Protein AF-A0A151MMA0-F1 (afdb_monomer)

Structure (mmCIF, N/CA/C/O backbone):
data_AF-A0A151MMA0-F1
#
_entry.id   AF-A0A151MMA0-F1
#
loop_
_atom_site.group_PDB
_atom_site.id
_atom_site.type_symbol
_atom_site.label_atom_id
_atom_site.label_alt_id
_atom_site.label_comp_id
_atom_site.label_asym_id
_atom_site.label_entity_id
_atom_site.label_seq_id
_atom_site.pdbx_PDB_ins_code
_atom_site.Cartn_x
_atom_site.Cartn_y
_atom_site.Cartn_z
_atom_site.occupancy
_atom_site.B_iso_or_equiv
_atom_site.auth_seq_id
_atom_site.auth_comp_id
_atom_site.auth_asym_id
_atom_site.auth_atom_id
_atom_site.pdbx_PDB_model_num
ATOM 1 N N . MET A 1 1 ? 30.740 -5.652 -0.700 1.00 44.31 1 MET A N 1
ATOM 2 C CA . MET A 1 1 ? 30.799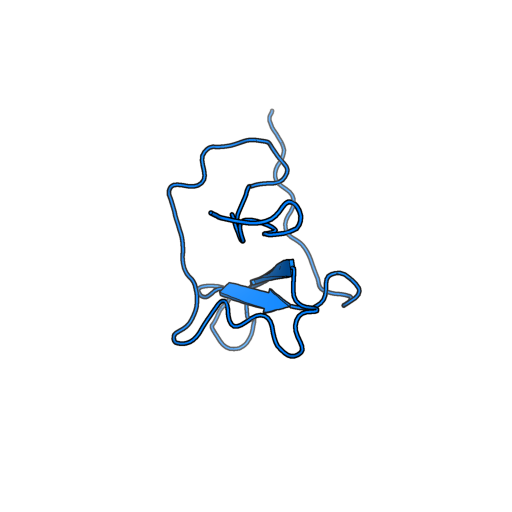 -4.200 -0.435 1.00 44.31 1 MET A CA 1
ATOM 3 C C . MET A 1 1 ? 29.537 -3.607 -1.045 1.00 44.31 1 MET A C 1
ATOM 5 O O . MET A 1 1 ? 29.440 -3.612 -2.262 1.00 44.31 1 MET A O 1
ATOM 9 N N . LEU A 1 2 ? 28.535 -3.257 -0.234 1.00 51.41 2 LEU A N 1
ATOM 10 C CA . LEU A 1 2 ? 27.253 -2.715 -0.714 1.00 51.41 2 LEU A CA 1
ATOM 11 C C . LEU A 1 2 ? 27.293 -1.182 -0.601 1.00 51.41 2 LEU A C 1
ATOM 13 O O . LEU A 1 2 ? 27.804 -0.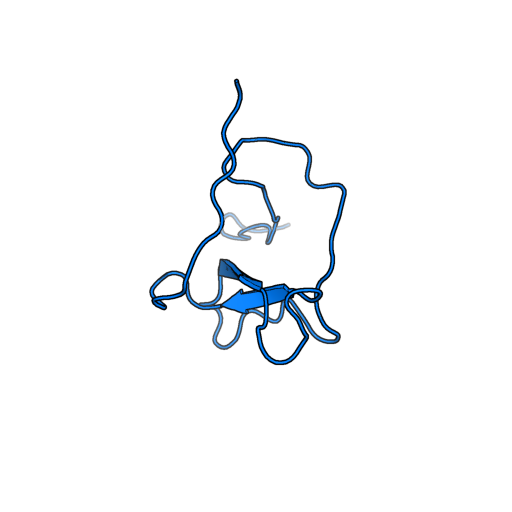659 0.389 1.00 51.41 2 LEU A O 1
ATOM 17 N N . GLY A 1 3 ? 26.857 -0.481 -1.650 1.00 44.88 3 GLY A N 1
ATOM 18 C CA . GLY A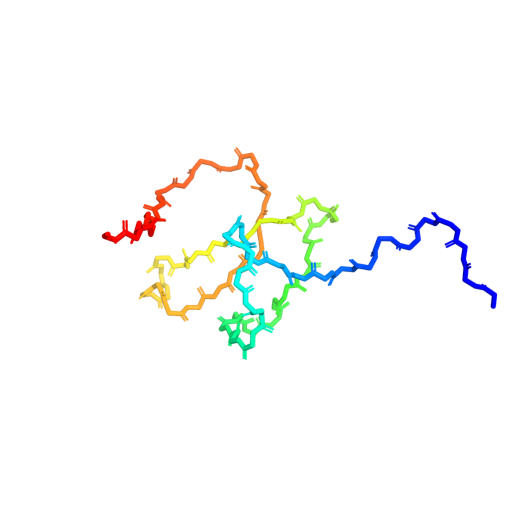 1 3 ? 26.983 0.974 -1.790 1.00 44.88 3 GLY A CA 1
ATOM 19 C C . GLY A 1 3 ? 25.876 1.779 -1.082 1.00 44.88 3 GLY A C 1
ATOM 20 O O . GLY A 1 3 ? 24.830 1.229 -0.748 1.00 44.88 3 GLY A O 1
ATOM 21 N N . PRO A 1 4 ? 26.073 3.098 -0.893 1.00 61.12 4 PRO A N 1
ATOM 22 C CA . PRO A 1 4 ? 25.250 3.977 -0.042 1.00 61.12 4 PRO A CA 1
ATOM 23 C C . PRO A 1 4 ? 23.831 4.304 -0.557 1.00 61.12 4 PRO A C 1
ATOM 25 O O . PRO A 1 4 ? 23.181 5.188 -0.008 1.00 61.12 4 PRO A O 1
ATOM 28 N N . TRP A 1 5 ? 23.334 3.605 -1.583 1.00 53.50 5 TRP A N 1
ATOM 29 C CA . TRP A 1 5 ? 22.031 3.872 -2.215 1.00 53.50 5 TRP A CA 1
ATOM 30 C C . TRP A 1 5 ? 21.138 2.636 -2.365 1.00 53.50 5 TRP A C 1
ATOM 32 O O . TRP A 1 5 ? 20.147 2.681 -3.095 1.00 53.50 5 TRP A O 1
ATOM 42 N N . GLU A 1 6 ? 21.442 1.529 -1.683 1.00 51.09 6 GLU A N 1
ATOM 43 C CA . GLU A 1 6 ? 20.466 0.446 -1.563 1.00 51.09 6 GLU A CA 1
ATOM 44 C C . GLU A 1 6 ? 19.327 0.893 -0.642 1.00 51.09 6 GLU A C 1
ATOM 46 O O . GLU A 1 6 ? 19.373 0.723 0.576 1.00 51.09 6 GLU A O 1
ATOM 51 N N . TRP A 1 7 ? 18.276 1.475 -1.225 1.00 59.19 7 TRP A N 1
ATOM 52 C CA . TRP A 1 7 ? 16.979 1.549 -0.567 1.00 59.19 7 TRP A CA 1
ATOM 53 C C . TRP A 1 7 ? 16.548 0.117 -0.269 1.00 59.19 7 TRP A C 1
ATOM 55 O O . TRP A 1 7 ? 16.058 -0.596 -1.145 1.00 59.19 7 TRP A O 1
ATOM 65 N N . THR A 1 8 ? 16.755 -0.339 0.964 1.00 61.56 8 THR A N 1
ATOM 66 C CA . THR A 1 8 ? 16.190 -1.605 1.414 1.00 61.56 8 THR A CA 1
ATOM 67 C C . THR A 1 8 ? 14.678 -1.507 1.215 1.00 61.56 8 THR A C 1
ATOM 69 O O . THR A 1 8 ? 14.033 -0.705 1.893 1.00 61.56 8 THR A O 1
ATOM 72 N N . ARG A 1 9 ? 14.117 -2.266 0.260 1.00 74.31 9 ARG A N 1
ATOM 73 C CA . ARG A 1 9 ? 12.673 -2.329 -0.045 1.00 74.31 9 ARG A CA 1
ATOM 74 C C . ARG A 1 9 ? 11.924 -3.002 1.108 1.00 74.31 9 ARG A C 1
ATOM 76 O O . ARG A 1 9 ? 11.450 -4.132 1.003 1.00 74.31 9 ARG A O 1
ATOM 83 N N . LYS A 1 10 ? 11.884 -2.327 2.252 1.00 89.25 10 LYS A N 1
ATOM 84 C CA . LYS A 1 10 ? 11.284 -2.812 3.486 1.00 89.25 10 LYS A CA 1
ATOM 85 C C . LYS A 1 10 ? 9.938 -2.131 3.684 1.00 89.25 10 LYS A C 1
ATOM 87 O O . LYS A 1 10 ? 9.870 -0.919 3.843 1.00 89.25 10 LYS A O 1
ATOM 92 N N . TRP A 1 11 ? 8.881 -2.934 3.701 1.00 93.38 11 TRP A N 1
ATOM 93 C CA . TRP A 1 11 ? 7.529 -2.470 3.988 1.00 93.38 11 TRP A CA 1
ATOM 94 C C . TRP A 1 11 ? 7.348 -2.192 5.481 1.00 93.38 11 TRP A C 1
ATOM 96 O O . TRP A 1 11 ? 7.801 -2.965 6.329 1.00 93.38 11 TRP A O 1
ATOM 106 N N . THR A 1 12 ? 6.676 -1.086 5.790 1.00 95.69 12 THR A N 1
ATOM 107 C CA . THR A 1 12 ? 6.353 -0.643 7.151 1.00 95.69 12 THR A CA 1
ATOM 108 C C . THR A 1 12 ? 4.947 -0.058 7.181 1.00 95.69 12 THR A C 1
ATOM 110 O O . THR A 1 12 ? 4.541 0.612 6.231 1.00 95.69 12 THR A O 1
ATOM 113 N N . TRP A 1 13 ? 4.220 -0.265 8.278 1.00 96.12 13 TRP A N 1
ATOM 114 C CA . TRP A 1 13 ? 2.938 0.400 8.500 1.00 96.12 13 TRP A CA 1
ATOM 115 C C . TRP A 1 13 ? 3.139 1.859 8.914 1.00 96.12 13 TRP A C 1
ATOM 117 O O . TRP A 1 13 ? 4.083 2.187 9.632 1.00 96.12 13 TRP A O 1
ATOM 127 N N . THR A 1 14 ? 2.235 2.737 8.481 1.00 95.06 14 THR A N 1
ATOM 128 C CA . THR A 1 14 ? 2.285 4.180 8.776 1.00 95.06 14 THR A CA 1
ATOM 129 C C . THR A 1 14 ? 2.042 4.505 10.249 1.00 95.06 14 THR A C 1
ATOM 131 O O . THR A 1 14 ? 2.458 5.562 10.712 1.00 95.06 14 THR A O 1
ATOM 134 N N . ASP A 1 15 ? 1.406 3.598 10.993 1.00 95.06 15 ASP A N 1
ATOM 135 C CA . ASP A 1 15 ? 1.168 3.720 12.435 1.00 95.06 15 ASP A CA 1
ATOM 136 C C . ASP A 1 15 ? 2.318 3.165 13.297 1.00 95.06 15 ASP A C 1
ATOM 138 O O . ASP A 1 15 ? 2.220 3.151 14.521 1.00 95.06 15 ASP A O 1
ATOM 142 N N . GLY A 1 16 ? 3.401 2.683 12.675 1.00 94.75 16 GLY A N 1
ATOM 143 C CA . GLY A 1 16 ? 4.552 2.105 13.371 1.00 94.75 16 GLY A CA 1
ATOM 144 C C . GLY A 1 16 ? 4.327 0.695 13.928 1.00 94.75 16 GLY A C 1
ATOM 145 O O . GLY A 1 16 ? 5.214 0.163 14.598 1.00 94.75 16 GLY A O 1
ATOM 146 N N . SER A 1 17 ? 3.180 0.062 13.660 1.00 95.56 17 SER A N 1
ATOM 147 C CA . SER A 1 17 ? 2.936 -1.322 14.069 1.00 95.56 17 SER A CA 1
ATOM 148 C C . SER A 1 17 ? 3.871 -2.317 13.366 1.00 95.56 17 SER A C 1
ATOM 150 O O . SER A 1 17 ? 4.453 -2.053 12.309 1.00 95.56 17 SER A O 1
ATOM 152 N N . ILE A 1 18 ? 4.037 -3.496 13.973 1.00 96.56 18 ILE A N 1
ATOM 153 C CA . ILE A 1 18 ? 4.945 -4.532 13.470 1.00 96.56 18 ILE A CA 1
ATOM 154 C C . ILE A 1 18 ? 4.438 -5.063 12.121 1.00 96.56 18 ILE A C 1
ATOM 156 O O . ILE A 1 18 ? 3.307 -5.529 12.001 1.00 96.56 18 ILE A O 1
ATOM 160 N N . TYR A 1 19 ? 5.309 -5.070 11.112 1.00 95.50 19 TYR A N 1
ATOM 161 C CA . TYR A 1 19 ? 5.041 -5.706 9.822 1.00 95.50 19 TYR A CA 1
ATOM 162 C C . TYR A 1 19 ? 5.246 -7.230 9.916 1.00 95.50 19 TYR A C 1
ATOM 164 O O . TYR A 1 19 ? 6.323 -7.748 9.620 1.00 95.50 19 TYR A O 1
ATOM 172 N N . ASN A 1 20 ? 4.225 -7.954 10.384 1.00 96.62 20 ASN A N 1
ATOM 173 C CA . ASN A 1 20 ? 4.238 -9.420 10.533 1.00 96.62 20 ASN A CA 1
ATOM 174 C C . ASN A 1 20 ? 3.166 -10.150 9.702 1.00 96.62 20 ASN A C 1
ATOM 176 O O . ASN A 1 20 ? 3.182 -11.377 9.633 1.00 96.62 20 ASN A O 1
ATOM 180 N N . TYR A 1 21 ? 2.265 -9.413 9.053 1.00 96.12 21 TYR A N 1
ATOM 181 C CA . TYR A 1 21 ? 1.237 -9.943 8.163 1.00 96.12 21 TYR A CA 1
ATOM 182 C C . TYR A 1 21 ? 1.405 -9.370 6.757 1.00 96.12 21 TYR A C 1
ATOM 184 O O . TYR A 1 21 ? 1.765 -8.204 6.593 1.00 96.12 21 TYR A O 1
ATOM 192 N N . LYS A 1 22 ? 1.140 -10.202 5.747 1.00 95.81 22 LYS A N 1
ATOM 193 C CA . LYS A 1 22 ? 1.178 -9.821 4.335 1.00 95.81 22 LYS A CA 1
ATOM 194 C C . LYS A 1 22 ? 0.158 -10.618 3.530 1.00 95.81 22 LYS A C 1
ATOM 196 O O . LYS A 1 22 ? 0.061 -11.829 3.716 1.00 95.81 22 LYS A O 1
ATOM 201 N N . ALA A 1 23 ? -0.537 -9.948 2.616 1.00 97.56 23 ALA A N 1
ATOM 202 C CA . ALA A 1 23 ? -1.489 -10.566 1.691 1.00 97.56 23 ALA A CA 1
ATOM 203 C C . ALA A 1 23 ? -1.284 -10.078 0.247 1.00 97.56 23 ALA A C 1
ATOM 205 O O . ALA A 1 23 ? -2.237 -9.798 -0.472 1.00 97.56 23 ALA A O 1
ATOM 206 N N . TRP A 1 24 ? -0.027 -9.942 -0.181 1.00 97.94 24 TRP A N 1
ATOM 207 C CA . TRP A 1 24 ? 0.309 -9.616 -1.569 1.00 97.94 24 TRP A CA 1
ATOM 208 C C . TRP A 1 24 ? -0.317 -10.612 -2.542 1.00 97.94 24 TRP A C 1
ATOM 210 O O . TRP A 1 24 ? -0.243 -11.825 -2.326 1.00 97.94 24 TRP A O 1
ATOM 220 N N . ARG A 1 25 ? -0.893 -10.105 -3.636 1.00 98.00 25 ARG A N 1
ATOM 221 C CA . ARG A 1 25 ? -1.308 -10.964 -4.748 1.00 98.00 25 ARG A CA 1
ATOM 222 C C . ARG A 1 25 ? -0.078 -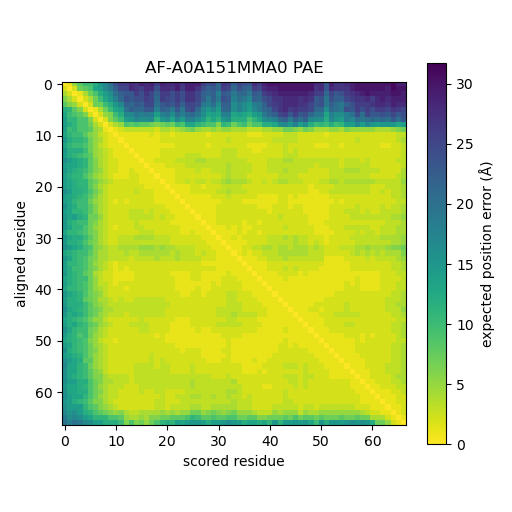11.657 -5.359 1.00 98.00 25 ARG A C 1
ATOM 224 O O . ARG A 1 25 ? 1.029 -11.117 -5.275 1.00 98.00 25 ARG A O 1
ATOM 231 N N . PRO A 1 26 ? -0.243 -12.808 -6.032 1.00 97.81 26 PRO A N 1
ATOM 232 C CA . PRO A 1 26 ? 0.860 -13.456 -6.735 1.00 97.81 26 PRO A CA 1
ATOM 233 C C . PRO A 1 26 ? 1.577 -12.489 -7.687 1.00 97.81 26 PRO A C 1
ATOM 235 O O . PRO A 1 26 ? 0.937 -11.842 -8.515 1.00 97.81 26 PRO A O 1
ATOM 238 N N . GLY A 1 27 ? 2.901 -12.403 -7.554 1.00 96.38 27 GLY A N 1
ATOM 239 C CA . GLY A 1 27 ? 3.748 -11.508 -8.345 1.00 96.38 27 GLY A CA 1
ATOM 240 C C . GLY A 1 27 ? 4.023 -10.144 -7.711 1.00 96.38 27 GLY A C 1
ATOM 241 O O . GLY A 1 27 ? 4.898 -9.458 -8.217 1.00 96.38 27 GLY A O 1
ATOM 242 N N . GLN A 1 28 ? 3.358 -9.782 -6.607 1.00 97.06 28 GLN A N 1
ATOM 243 C CA . GLN A 1 28 ? 3.590 -8.514 -5.913 1.00 97.06 28 GLN A CA 1
ATOM 244 C C . GLN A 1 28 ? 4.371 -8.674 -4.597 1.00 97.06 28 GLN A C 1
ATOM 246 O O . GLN A 1 28 ? 4.307 -9.736 -3.964 1.00 97.06 28 GLN A O 1
ATOM 251 N N . PRO A 1 29 ? 5.094 -7.631 -4.150 1.00 95.75 29 PRO A N 1
ATOM 252 C CA . PRO A 1 29 ? 5.290 -6.344 -4.825 1.00 95.75 29 PRO A CA 1
ATOM 253 C C . PRO A 1 29 ? 6.354 -6.401 -5.938 1.00 95.75 29 PRO A C 1
ATOM 255 O O . PRO A 1 29 ? 7.436 -6.955 -5.724 1.00 95.75 29 PRO A O 1
ATOM 258 N N . ASP A 1 30 ? 6.064 -5.827 -7.103 1.00 95.25 30 ASP A N 1
ATOM 259 C CA . ASP A 1 30 ? 6.914 -5.830 -8.304 1.00 95.25 30 ASP A CA 1
ATOM 260 C C . ASP A 1 30 ? 7.593 -4.476 -8.544 1.00 95.25 30 ASP A C 1
ATOM 262 O O . ASP A 1 30 ? 8.646 -4.406 -9.190 1.00 95.25 30 ASP A O 1
ATOM 266 N N . SER A 1 31 ? 7.079 -3.421 -7.915 1.00 93.62 31 SER A N 1
ATOM 267 C CA . SER A 1 31 ? 7.486 -2.044 -8.106 1.00 93.62 31 SER A CA 1
ATOM 268 C C . SER A 1 31 ? 7.521 -1.679 -9.588 1.00 93.62 31 SER A C 1
ATOM 270 O O . SER A 1 31 ? 8.593 -1.388 -10.131 1.00 93.62 31 SER A O 1
ATOM 272 N N . TRP A 1 32 ? 6.370 -1.719 -10.260 1.00 93.06 32 TRP A N 1
ATOM 273 C CA . TRP A 1 32 ? 6.264 -1.453 -11.692 1.00 93.06 32 TRP A CA 1
ATOM 274 C C . TRP A 1 32 ? 6.916 -0.107 -12.058 1.00 93.06 32 TRP A C 1
ATOM 276 O O . TRP A 1 32 ? 6.690 0.924 -11.419 1.00 93.06 32 TRP A O 1
ATOM 286 N N . TYR A 1 33 ? 7.820 -0.121 -13.046 1.00 91.88 33 TYR A N 1
ATOM 287 C CA . TYR A 1 33 ? 8.706 1.003 -13.419 1.00 91.88 33 TYR A CA 1
ATOM 288 C C . TYR A 1 33 ? 9.546 1.619 -12.279 1.00 91.88 33 TYR A C 1
ATOM 290 O O . TYR A 1 33 ? 10.115 2.697 -12.440 1.00 91.88 33 TYR A O 1
ATOM 298 N N . GLY A 1 34 ? 9.655 0.948 -11.133 1.00 91.62 34 GLY A N 1
ATOM 299 C CA . GLY A 1 34 ? 10.374 1.422 -9.955 1.00 91.62 34 GLY A CA 1
ATOM 300 C C . GLY A 1 34 ? 9.694 2.577 -9.218 1.00 91.62 34 GLY A C 1
ATOM 301 O O . GLY A 1 34 ? 10.375 3.259 -8.459 1.00 91.62 34 GLY A O 1
ATOM 302 N N . VAL A 1 35 ? 8.395 2.822 -9.444 1.00 94.00 35 VAL A N 1
ATOM 303 C CA . VAL A 1 35 ? 7.669 3.987 -8.887 1.00 94.00 35 VAL A CA 1
ATOM 304 C C . VAL A 1 35 ? 6.544 3.623 -7.916 1.00 94.00 35 VAL A C 1
ATOM 306 O O . VAL A 1 35 ? 5.866 4.509 -7.387 1.00 94.00 35 VAL A O 1
ATOM 309 N N . GLU A 1 36 ? 6.315 2.332 -7.690 1.00 95.19 36 GLU A N 1
ATOM 310 C CA . GLU A 1 36 ? 5.249 1.844 -6.819 1.00 95.19 36 GLU A CA 1
ATOM 311 C C . GLU A 1 36 ? 5.795 1.555 -5.422 1.00 95.19 36 GLU A C 1
ATOM 313 O O . GLU A 1 36 ? 6.691 0.726 -5.230 1.00 95.19 36 GLU A O 1
ATOM 318 N N . HIS A 1 37 ? 5.306 2.328 -4.451 1.00 94.69 37 HIS A N 1
ATOM 319 C CA . HIS A 1 37 ? 5.836 2.377 -3.083 1.00 94.69 37 HIS A CA 1
ATOM 320 C C . HIS A 1 37 ? 4.733 2.445 -2.015 1.00 94.69 37 HIS A C 1
ATOM 322 O O . HIS A 1 37 ? 5.034 2.519 -0.826 1.00 94.69 37 HIS A O 1
ATOM 328 N N . CYS A 1 38 ? 3.462 2.426 -2.423 1.00 96.38 38 CYS A N 1
ATOM 329 C CA . CYS A 1 38 ? 2.311 2.412 -1.527 1.00 96.38 38 CYS A CA 1
ATOM 330 C C . CYS A 1 38 ? 1.491 1.149 -1.771 1.00 96.38 38 CYS A C 1
ATOM 332 O O . CYS A 1 38 ? 1.339 0.738 -2.912 1.00 96.38 38 CYS A O 1
ATOM 334 N N . ALA A 1 39 ? 0.957 0.540 -0.715 1.00 97.25 39 ALA A N 1
ATOM 335 C CA . ALA A 1 39 ? 0.095 -0.629 -0.844 1.00 97.25 39 ALA A CA 1
ATOM 336 C C . ALA A 1 39 ? -1.365 -0.208 -1.074 1.00 97.25 39 ALA A C 1
ATOM 338 O O . ALA A 1 39 ? -1.853 0.731 -0.444 1.00 97.25 39 ALA A O 1
ATOM 339 N N . GLU A 1 40 ? -2.077 -0.938 -1.925 1.00 98.12 40 GLU A N 1
ATOM 340 C CA . GLU A 1 40 ? -3.520 -0.812 -2.129 1.00 98.12 40 GLU A CA 1
ATOM 341 C C . GLU A 1 40 ? -4.221 -2.170 -2.010 1.00 98.12 40 GLU A C 1
ATOM 343 O O . GLU A 1 40 ? -3.618 -3.222 -2.228 1.00 98.12 40 GLU A O 1
ATOM 348 N N . LEU A 1 41 ? -5.518 -2.136 -1.694 1.00 98.12 41 LEU A N 1
ATOM 349 C CA . LEU A 1 41 ? -6.397 -3.304 -1.740 1.00 98.12 41 LEU A CA 1
ATOM 350 C C . LEU A 1 41 ? -7.140 -3.337 -3.074 1.00 98.12 41 LEU A C 1
ATOM 352 O O . LEU A 1 41 ? -7.724 -2.339 -3.500 1.00 98.12 41 LEU A O 1
ATOM 356 N N . LEU A 1 42 ? -7.176 -4.503 -3.711 1.00 96.69 42 LEU A N 1
ATOM 357 C CA . LEU A 1 42 ? -7.776 -4.648 -5.033 1.00 96.69 42 LEU A CA 1
ATOM 358 C C . LEU A 1 42 ? -9.280 -4.947 -4.950 1.00 96.69 42 LEU A C 1
ATOM 360 O O . LEU A 1 42 ? -9.689 -6.034 -4.540 1.00 96.69 42 LEU A O 1
ATOM 364 N N . ALA A 1 43 ? -10.114 -4.012 -5.414 1.00 96.50 43 ALA A N 1
ATOM 365 C CA . ALA A 1 43 ? -11.576 -4.155 -5.397 1.00 96.50 43 ALA A CA 1
ATOM 366 C C . ALA A 1 43 ? -12.070 -5.392 -6.170 1.00 96.50 43 ALA A C 1
ATOM 368 O O . ALA A 1 43 ? -12.903 -6.147 -5.676 1.00 96.50 43 ALA A O 1
ATOM 369 N N . TYR A 1 44 ? -11.499 -5.664 -7.348 1.00 96.38 44 TYR A N 1
ATOM 370 C CA . TYR A 1 44 ? -11.855 -6.831 -8.168 1.00 96.38 44 TYR A CA 1
ATOM 371 C C . TYR A 1 44 ? -11.394 -8.175 -7.567 1.00 96.38 44 TYR A C 1
ATOM 373 O O . TYR A 1 44 ? -11.798 -9.231 -8.045 1.00 96.38 44 TYR A O 1
ATOM 381 N N . ARG A 1 45 ? -10.564 -8.140 -6.514 1.00 96.94 45 ARG A N 1
ATOM 382 C CA . ARG A 1 45 ? -10.167 -9.291 -5.680 1.00 96.94 45 ARG A CA 1
ATOM 383 C C . ARG A 1 45 ? -10.943 -9.336 -4.355 1.00 96.94 45 ARG A C 1
ATOM 385 O O . ARG A 1 45 ? -10.531 -10.017 -3.421 1.00 96.94 45 ARG A O 1
ATOM 392 N N . GLY A 1 46 ? -12.017 -8.554 -4.222 1.00 97.75 46 GLY A N 1
ATOM 393 C CA . GLY A 1 46 ? -12.806 -8.472 -2.992 1.00 97.75 46 GLY A CA 1
ATOM 394 C C . GLY A 1 46 ? -12.058 -7.854 -1.806 1.00 97.75 46 GLY A C 1
ATOM 395 O O . GLY A 1 46 ? -12.394 -8.160 -0.667 1.00 97.75 46 GLY A O 1
ATOM 396 N N . TYR A 1 47 ? -11.046 -7.014 -2.059 1.00 97.56 47 TYR A N 1
ATOM 397 C CA . TYR A 1 47 ? -10.213 -6.353 -1.041 1.00 97.56 47 TYR A CA 1
ATOM 398 C C . TYR A 1 47 ? -9.390 -7.301 -0.148 1.00 97.56 47 TYR A C 1
ATOM 400 O O . TYR A 1 47 ? -8.942 -6.905 0.926 1.00 97.56 47 TYR A O 1
ATOM 408 N N . GLN A 1 48 ? -9.171 -8.544 -0.588 1.00 97.75 48 GLN A N 1
ATOM 409 C CA . GLN A 1 48 ? -8.435 -9.563 0.175 1.00 97.75 48 GLN A CA 1
ATOM 410 C C . GLN A 1 48 ? -6.939 -9.616 -0.165 1.00 97.75 48 GLN A C 1
ATOM 412 O O . GLN A 1 48 ? -6.149 -10.131 0.621 1.00 97.75 48 GLN A O 1
ATOM 417 N N . GLU A 1 49 ? -6.549 -9.079 -1.324 1.00 98.19 49 GLU A N 1
ATOM 418 C CA . GLU A 1 49 ? -5.182 -9.132 -1.846 1.00 98.19 49 GLU A CA 1
ATOM 419 C C . GLU A 1 49 ? -4.606 -7.727 -2.062 1.00 98.19 49 GLU A C 1
ATOM 421 O O . GLU A 1 49 ? -5.332 -6.786 -2.409 1.00 98.19 49 GLU A O 1
ATOM 426 N N . TRP A 1 50 ? -3.291 -7.601 -1.870 1.00 98.19 50 TRP A N 1
ATOM 427 C CA . TRP A 1 50 ? -2.554 -6.341 -1.952 1.00 98.19 50 TRP A CA 1
ATOM 428 C C . TRP A 1 50 ? -1.792 -6.210 -3.271 1.00 98.19 50 TRP A C 1
ATOM 430 O O . TRP A 1 50 ? -1.298 -7.197 -3.825 1.00 98.19 50 TRP A O 1
ATOM 440 N N . ASN A 1 51 ? -1.654 -4.972 -3.728 1.00 98.19 51 ASN A N 1
ATOM 441 C CA . ASN A 1 51 ? -0.806 -4.554 -4.840 1.00 98.19 51 ASN A CA 1
ATOM 442 C C . ASN A 1 51 ? 0.040 -3.363 -4.382 1.00 98.19 51 ASN A C 1
ATOM 444 O O . ASN A 1 51 ? -0.462 -2.537 -3.619 1.00 98.19 51 ASN A O 1
ATOM 448 N N . ASP A 1 52 ? 1.310 -3.275 -4.770 1.00 97.56 52 ASP A N 1
ATOM 449 C CA . ASP A 1 52 ? 2.019 -2.006 -4.671 1.00 97.56 52 ASP A CA 1
ATOM 450 C C . ASP A 1 52 ? 1.628 -1.149 -5.865 1.00 97.56 52 ASP A C 1
ATOM 452 O O . ASP A 1 52 ? 1.403 -1.636 -6.964 1.00 97.56 52 ASP A O 1
ATOM 456 N N . ASN A 1 53 ? 1.437 0.136 -5.615 1.00 97.25 53 ASN A N 1
ATOM 457 C CA . ASN A 1 53 ? 1.010 1.084 -6.620 1.00 97.25 53 ASN A CA 1
ATOM 458 C C . ASN A 1 53 ? 1.717 2.425 -6.405 1.00 97.25 53 ASN A C 1
ATOM 460 O O . ASN A 1 53 ? 2.328 2.703 -5.359 1.00 97.25 53 ASN A O 1
ATOM 464 N N . ASN A 1 54 ? 1.645 3.286 -7.413 1.00 96.81 54 ASN A N 1
ATOM 465 C CA . ASN A 1 54 ? 2.155 4.639 -7.330 1.00 96.81 54 ASN A CA 1
ATOM 466 C C . ASN A 1 54 ? 1.386 5.413 -6.250 1.00 96.81 54 ASN A C 1
ATOM 468 O O . ASN A 1 54 ? 0.169 5.572 -6.328 1.00 96.81 54 ASN A O 1
ATOM 472 N N . CYS A 1 55 ? 2.105 5.962 -5.272 1.00 96.12 55 CYS A N 1
ATOM 473 C CA . CYS A 1 55 ? 1.522 6.709 -4.155 1.00 96.12 55 CYS A CA 1
ATOM 474 C C . CYS A 1 55 ? 0.702 7.945 -4.568 1.00 96.12 55 CYS A C 1
ATOM 476 O O . CYS A 1 55 ? -0.030 8.496 -3.750 1.00 96.12 55 CYS A O 1
ATOM 478 N N . ARG A 1 56 ? 0.837 8.423 -5.812 1.00 96.81 56 ARG A N 1
ATOM 479 C CA . ARG A 1 56 ? 0.061 9.555 -6.344 1.00 96.81 56 ARG A CA 1
ATOM 480 C C . ARG A 1 56 ? -1.317 9.152 -6.865 1.00 96.81 56 ARG A C 1
ATOM 482 O O . ARG A 1 56 ? -2.119 10.037 -7.170 1.00 96.81 56 ARG A O 1
ATOM 489 N N . ASN A 1 57 ? -1.595 7.856 -6.986 1.00 96.62 57 ASN A N 1
ATOM 490 C CA . ASN A 1 57 ? -2.895 7.380 -7.431 1.00 96.62 57 ASN A CA 1
ATOM 491 C C . ASN A 1 57 ? -3.966 7.675 -6.377 1.00 96.62 57 ASN A C 1
ATOM 493 O O . ASN A 1 57 ? -3.752 7.539 -5.173 1.00 96.62 57 ASN A O 1
ATOM 497 N N . LYS A 1 58 ? -5.135 8.119 -6.846 1.00 97.38 58 LYS A N 1
ATOM 498 C CA . LYS A 1 58 ? -6.265 8.476 -5.987 1.00 97.38 58 LYS A CA 1
ATOM 499 C C . LYS A 1 58 ? -7.165 7.262 -5.800 1.00 97.38 58 LYS A C 1
ATOM 501 O O . LYS A 1 58 ? -7.939 6.936 -6.694 1.00 97.38 58 LYS A O 1
ATOM 506 N N . ASN A 1 59 ? -7.092 6.660 -4.620 1.00 96.06 59 ASN A N 1
ATOM 507 C CA . ASN A 1 59 ? -7.932 5.539 -4.215 1.00 96.06 59 ASN A CA 1
ATOM 508 C C . ASN A 1 59 ? -8.810 5.913 -3.015 1.00 96.06 59 ASN A C 1
ATOM 510 O O . ASN A 1 59 ? -8.501 6.833 -2.255 1.00 96.06 59 ASN A O 1
ATOM 514 N N . SER A 1 60 ? -9.890 5.159 -2.814 1.00 96.31 60 SER A N 1
ATOM 515 C CA . SER A 1 60 ? -10.552 5.097 -1.509 1.00 96.31 60 SER A CA 1
ATOM 516 C C . SER A 1 60 ? -9.593 4.517 -0.464 1.00 96.31 60 SER A C 1
ATOM 518 O O . SER A 1 60 ? -8.718 3.717 -0.796 1.00 96.31 60 SER A O 1
ATOM 520 N N . PHE A 1 61 ? -9.757 4.905 0.800 1.00 95.81 61 PHE A N 1
ATOM 521 C CA . PHE A 1 61 ? -8.858 4.510 1.884 1.00 95.81 61 PHE A CA 1
ATOM 522 C C . PHE A 1 61 ? -9.626 4.024 3.113 1.00 95.81 61 PHE A C 1
ATOM 524 O O . PHE A 1 61 ? -10.791 4.363 3.316 1.00 95.81 61 PHE A O 1
ATOM 531 N N . ILE A 1 62 ? -8.945 3.223 3.931 1.00 95.75 62 ILE A N 1
ATOM 532 C CA . ILE A 1 62 ? -9.437 2.734 5.219 1.00 95.75 62 ILE A CA 1
ATOM 533 C C . ILE A 1 62 ? -8.684 3.483 6.316 1.00 95.75 62 ILE A C 1
ATOM 535 O O . ILE A 1 62 ? -7.455 3.550 6.293 1.00 95.75 62 ILE A O 1
ATOM 539 N N . CYS A 1 63 ? -9.414 4.030 7.285 1.00 96.12 63 CYS A N 1
ATOM 540 C CA . CYS A 1 63 ? -8.826 4.623 8.479 1.00 96.12 63 CYS A CA 1
ATOM 541 C C . CYS A 1 63 ? -8.794 3.613 9.621 1.00 96.12 63 CYS A C 1
ATOM 543 O O . CYS A 1 63 ? -9.753 2.879 9.852 1.00 96.12 63 CYS A O 1
ATOM 545 N N . LYS A 1 64 ? -7.708 3.647 10.387 1.00 94.19 64 LYS A N 1
ATOM 546 C CA . LYS A 1 64 ? -7.606 3.030 11.705 1.00 94.19 64 LYS A CA 1
ATOM 547 C C . LYS A 1 64 ? -7.448 4.155 12.718 1.00 94.19 64 LYS A C 1
ATOM 549 O O . LYS A 1 64 ? -6.649 5.061 12.500 1.00 94.19 64 LYS A O 1
ATOM 554 N N . TYR A 1 65 ? -8.190 4.087 13.812 1.00 93.62 65 TYR A N 1
ATOM 555 C CA . TYR A 1 65 ? -8.026 4.987 14.945 1.00 93.62 65 TYR A CA 1
ATOM 556 C C . TYR A 1 65 ? -7.965 4.163 16.229 1.00 93.62 65 TYR A C 1
ATOM 558 O O . TYR A 1 65 ? -8.510 3.060 16.296 1.00 93.62 65 TYR A O 1
ATOM 566 N N . GLN A 1 66 ? -7.252 4.681 17.221 1.00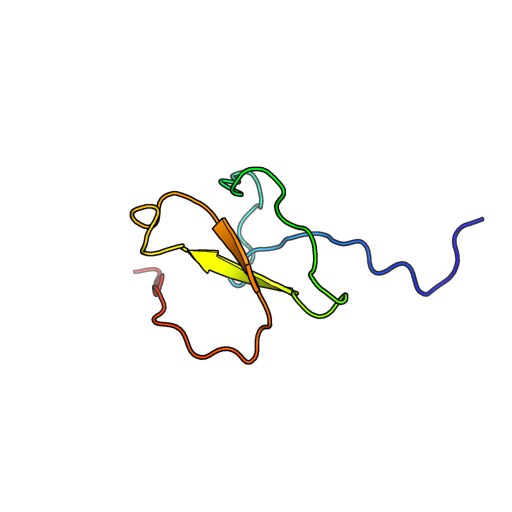 90.38 66 GLN A N 1
ATOM 567 C CA . GLN A 1 66 ? -7.246 4.134 18.570 1.00 90.38 66 GLN A CA 1
ATOM 568 C C . GLN A 1 66 ? -8.285 4.904 19.391 1.00 90.38 66 GLN A C 1
ATOM 570 O O . GLN A 1 66 ? -8.353 6.129 19.274 1.00 90.38 66 GLN A O 1
ATOM 575 N N . LEU A 1 67 ? -9.115 4.178 20.145 1.00 79.19 67 LEU A N 1
ATOM 576 C CA . LEU A 1 67 ? -10.059 4.753 21.109 1.00 79.19 67 LEU A CA 1
ATOM 577 C C . LEU A 1 67 ? -9.328 5.277 22.347 1.00 79.19 67 LEU A C 1
ATOM 579 O O . LEU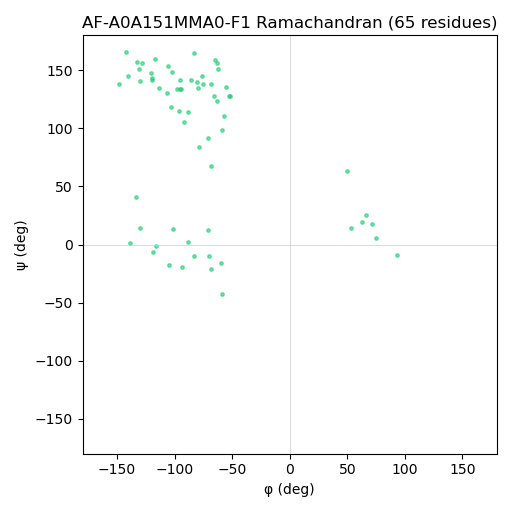 A 1 67 ? -8.339 4.622 22.754 1.00 79.19 67 LEU A O 1
#

Nearest PDB structures (foldseek):
  5f2q-assembly1_B  TM=9.886E-01  e=3.094E-04  Bothrops jararacussu
  1jzn-assembly2_A  TM=9.921E-01  e=6.583E-04  Crotalus atrox
  7jud-assembly2_B  TM=9.337E-01  e=2.115E-03  Homo sapiens
  3dbz-assembly1_B  TM=8.501E-01  e=1.260E-02  Homo sapiens
  1tdq-asse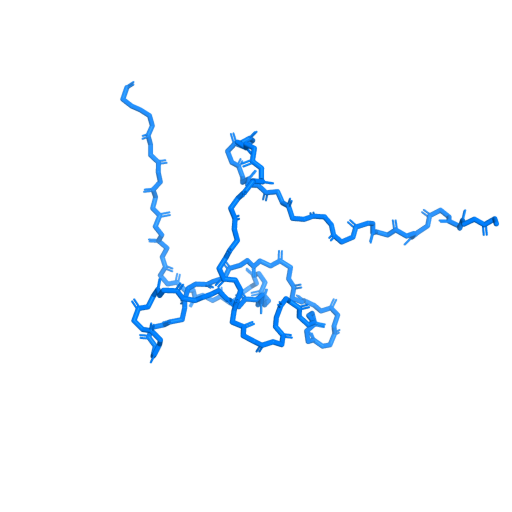mbly1_B  TM=8.658E-01  e=1.903E-02  Rattus norvegicus

Secondary structure (DSSP, 8-state):
---TT--------TT--------BPTT----GGG-EEEEEE-GGGTT-SEEEEETTS----------

Solvent-accessible surface area (backbone atoms only — not comparable to full-atom values): 4738 Å² total; per-residue (Å²): 139,86,68,101,75,72,74,74,92,70,82,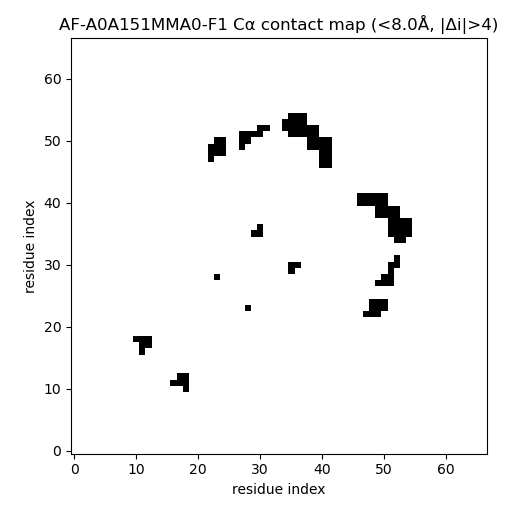73,48,94,85,70,55,85,76,83,78,86,48,56,36,94,81,45,78,68,33,67,97,75,59,28,81,31,81,45,63,37,68,95,59,74,56,67,32,32,41,53,34,48,73,84,62,91,69,90,82,85,87,86,82,85,134

Radius of gyration: 13.82 Å; Cα contacts (8 Å, |Δi|>4): 60; chains: 1; bounding box: 44×23×34 Å

Foldseek 3Di:
DDDPPPPPLDDADPVRDDPPDAAADPPPPPCVVVQFNDWDADVVVVSRHIYGDHPPDDDDDDDDDDD

InterPro domains:
  IPR001304 C-type lectin-like [PF00059] (9-64)
  IPR001304 C-type lectin-like [PS50041] (10-64)
  IPR016186 C-type lectin-like/link domain superfamily [G3DSA:3.10.100.10] (3-65)
  IPR016187 C-type lectin fold [SSF56436] (8-65)
  IPR018378 C-type lectin, conserved site [PS00615] (38-63)
  IPR050111 C-type lectin and snaclec domain-containing protein [PTHR22803] (10-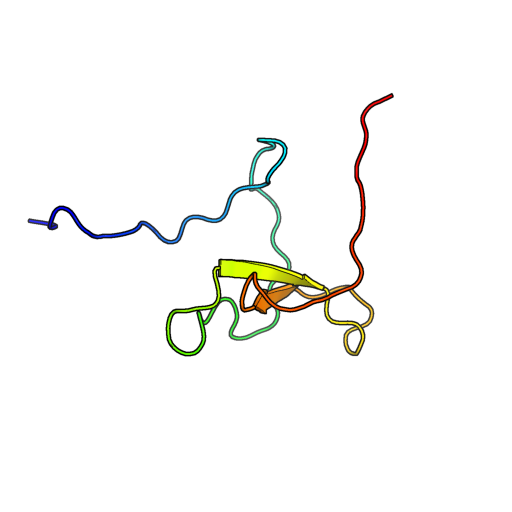66)

Mean predicted aligned error: 5.46 Å

pLDDT: mean 90.25, std 14.25, range [44.31, 98.19]

Organism: Alligator mississippiensis (NCBI:txid8496)

Sequence (67 aa):
MLGPWEWTRKWTWTDGSIYNYKAWRPGQPDSWYGVEHCAELLAYRGYQEWNDNNCRNKNSFICKYQL